Protein AF-K3X5G4-F1 (afdb_monomer_lite)

Structure (mmCIF, N/CA/C/O backbone):
data_AF-K3X5G4-F1
#
_entry.id   AF-K3X5G4-F1
#
loop_
_atom_site.group_PDB
_atom_site.id
_atom_site.type_symbol
_atom_site.label_atom_id
_atom_site.label_alt_id
_atom_site.label_comp_id
_atom_site.label_asym_id
_atom_site.label_entity_id
_atom_site.label_seq_id
_atom_site.pdbx_PDB_ins_code
_atom_site.Cartn_x
_atom_site.Cartn_y
_atom_site.Cartn_z
_atom_site.occupancy
_atom_site.B_iso_or_equiv
_atom_site.auth_seq_id
_atom_site.auth_comp_id
_atom_site.auth_asym_id
_atom_site.auth_atom_id
_atom_site.pdbx_PDB_model_num
ATOM 1 N N . MET A 1 1 ? 22.901 -28.100 -30.103 1.00 45.09 1 MET A N 1
ATOM 2 C CA . MET A 1 1 ? 21.798 -27.613 -29.244 1.00 45.09 1 MET A CA 1
ATOM 3 C C . MET A 1 1 ? 22.135 -26.208 -28.765 1.00 45.09 1 MET A C 1
ATOM 5 O O . MET A 1 1 ? 23.152 -26.074 -28.092 1.00 45.09 1 MET A O 1
ATOM 9 N N . PRO A 1 2 ? 21.379 -25.157 -29.122 1.00 45.56 2 PRO A N 1
ATOM 10 C CA . PRO A 1 2 ? 21.635 -23.831 -28.578 1.00 45.56 2 PRO A CA 1
ATOM 11 C C . PRO A 1 2 ? 21.098 -23.754 -27.142 1.00 45.56 2 PRO A C 1
ATOM 13 O O . PRO A 1 2 ? 19.952 -24.109 -26.872 1.00 45.56 2 PRO A O 1
ATOM 16 N N . LYS A 1 3 ? 21.948 -23.316 -26.208 1.00 45.56 3 LYS A N 1
ATOM 17 C CA . LYS A 1 3 ? 21.551 -23.016 -24.829 1.00 45.56 3 LYS A CA 1
ATOM 18 C C . LYS A 1 3 ? 20.648 -21.781 -24.854 1.00 45.56 3 LYS A C 1
ATOM 20 O O . LYS A 1 3 ? 21.090 -20.716 -25.275 1.00 45.56 3 LYS A O 1
ATOM 25 N N . MET A 1 4 ? 19.403 -21.915 -24.394 1.00 44.81 4 MET A N 1
ATOM 26 C CA . MET A 1 4 ? 18.549 -20.767 -24.085 1.00 44.81 4 MET A CA 1
ATOM 27 C C . MET A 1 4 ? 19.205 -19.970 -22.955 1.00 44.81 4 MET A C 1
ATOM 29 O O . MET A 1 4 ? 19.142 -20.354 -21.787 1.00 44.81 4 MET A O 1
ATOM 33 N N . VAL A 1 5 ? 19.855 -18.865 -23.308 1.00 45.22 5 VAL A N 1
ATOM 34 C CA . VAL A 1 5 ? 20.259 -17.843 -22.345 1.00 45.22 5 VAL A CA 1
ATOM 35 C C . VAL A 1 5 ? 18.968 -17.217 -21.830 1.00 45.22 5 VAL A C 1
ATOM 37 O O . VAL A 1 5 ? 18.312 -16.463 -22.546 1.00 45.22 5 VAL A O 1
ATOM 40 N N . LYS A 1 6 ? 18.566 -17.547 -20.598 1.00 47.22 6 LYS A N 1
ATOM 41 C CA . LYS A 1 6 ? 17.593 -16.720 -19.881 1.00 47.22 6 LYS A CA 1
ATOM 42 C C . LYS A 1 6 ? 18.247 -15.351 -19.738 1.00 47.22 6 LYS A C 1
ATOM 44 O O . LYS A 1 6 ? 19.216 -15.218 -18.997 1.00 47.22 6 LYS A O 1
ATOM 49 N N . GLN A 1 7 ? 17.775 -14.364 -20.495 1.00 41.88 7 GLN A N 1
ATOM 50 C CA . GLN A 1 7 ? 18.144 -12.974 -20.267 1.00 41.88 7 GLN A CA 1
ATOM 51 C C . GLN A 1 7 ? 17.692 -12.618 -18.852 1.00 41.88 7 GLN A C 1
ATOM 53 O O . GLN A 1 7 ? 16.510 -12.378 -18.604 1.00 41.88 7 GLN A O 1
ATOM 58 N N . THR A 1 8 ? 18.628 -12.637 -17.906 1.00 45.78 8 THR A N 1
ATOM 59 C CA . THR A 1 8 ? 18.421 -12.091 -16.569 1.00 45.78 8 THR A CA 1
ATOM 60 C C . THR A 1 8 ? 18.321 -10.583 -16.739 1.00 45.78 8 THR A C 1
ATOM 62 O O . THR A 1 8 ? 19.318 -9.866 -16.719 1.00 45.78 8 THR A O 1
ATOM 65 N N . THR A 1 9 ? 17.113 -10.111 -17.029 1.00 53.91 9 THR A N 1
ATOM 66 C CA . THR A 1 9 ? 16.825 -8.682 -17.104 1.00 53.91 9 THR A CA 1
ATOM 67 C C . THR A 1 9 ? 17.042 -8.150 -15.698 1.00 53.91 9 THR A C 1
ATOM 69 O O . THR A 1 9 ? 16.368 -8.595 -14.772 1.00 53.91 9 THR A O 1
ATOM 72 N N . ALA A 1 10 ? 18.033 -7.281 -15.511 1.00 55.78 10 ALA A N 1
ATOM 73 C CA . ALA A 1 10 ? 18.273 -6.673 -14.213 1.00 55.78 10 ALA A CA 1
ATOM 74 C C . ALA A 1 10 ? 16.980 -5.972 -13.762 1.00 55.78 10 ALA A C 1
ATOM 76 O O . ALA A 1 10 ? 16.398 -5.197 -14.523 1.00 55.78 10 ALA A O 1
ATOM 77 N N . THR A 1 11 ? 16.515 -6.292 -12.557 1.00 59.38 11 THR A N 1
ATOM 78 C CA . THR A 1 11 ? 15.337 -5.708 -11.908 1.00 59.38 11 THR A CA 1
ATOM 79 C C . THR A 1 11 ? 15.798 -4.730 -10.834 1.00 59.38 11 THR A C 1
ATOM 81 O O . THR A 1 11 ? 16.865 -4.900 -10.238 1.00 59.38 11 THR A O 1
ATOM 84 N N . ARG A 1 12 ? 15.042 -3.651 -10.606 1.00 67.75 12 ARG A N 1
ATOM 85 C CA . ARG A 1 12 ? 15.394 -2.662 -9.577 1.00 67.75 12 ARG A CA 1
ATOM 86 C C . ARG A 1 12 ? 14.620 -2.991 -8.313 1.00 67.75 12 ARG A C 1
ATOM 88 O O . ARG A 1 12 ? 13.396 -2.979 -8.347 1.00 67.75 12 ARG A O 1
ATOM 95 N N . SER A 1 13 ? 15.325 -3.257 -7.215 1.00 80.69 13 SER A N 1
ATOM 96 C CA . SER A 1 13 ? 14.670 -3.395 -5.912 1.00 80.69 13 SER A CA 1
ATOM 97 C C . SER A 1 13 ? 13.967 -2.087 -5.535 1.00 80.69 13 SER A C 1
ATOM 99 O O . SER A 1 13 ? 14.531 -0.999 -5.720 1.00 80.69 13 SER A O 1
ATOM 101 N N . LEU A 1 14 ? 12.762 -2.193 -4.965 1.00 84.50 14 LEU A N 1
ATOM 102 C CA . LEU A 1 14 ? 12.046 -1.044 -4.404 1.00 84.50 14 LEU A CA 1
ATOM 103 C C . LEU A 1 14 ? 12.663 -0.515 -3.099 1.00 84.50 14 LEU A C 1
ATOM 105 O O . LEU A 1 14 ? 12.247 0.535 -2.614 1.00 84.50 14 LEU A O 1
ATOM 109 N N . ASP A 1 15 ? 13.672 -1.195 -2.546 1.00 85.88 15 ASP A N 1
ATOM 110 C CA . ASP A 1 15 ? 14.301 -0.826 -1.271 1.00 85.88 15 ASP A CA 1
ATOM 111 C C . ASP A 1 15 ? 15.024 0.530 -1.311 1.00 85.88 15 ASP A C 1
ATOM 113 O O . ASP A 1 15 ? 15.266 1.114 -0.266 1.00 85.88 15 ASP A O 1
ATOM 117 N N . ASN A 1 16 ? 15.331 1.066 -2.496 1.00 85.62 16 ASN A N 1
ATOM 118 C CA . ASN A 1 16 ? 16.017 2.358 -2.643 1.00 85.62 16 ASN A CA 1
ATOM 119 C C . ASN A 1 16 ? 15.078 3.522 -2.994 1.00 85.62 16 ASN A C 1
ATOM 121 O O . ASN A 1 16 ? 15.540 4.641 -3.217 1.00 85.62 16 ASN A O 1
ATOM 125 N N . PHE A 1 17 ? 13.774 3.270 -3.111 1.00 89.06 17 PHE A N 1
ATOM 126 C CA . PHE A 1 17 ? 12.815 4.280 -3.550 1.00 89.06 17 PHE A CA 1
ATOM 127 C C . PHE A 1 17 ? 12.036 4.829 -2.372 1.00 89.06 17 PHE A C 1
ATOM 129 O O . PHE A 1 17 ? 11.431 4.070 -1.618 1.00 89.06 17 PHE A O 1
ATOM 136 N N . LEU A 1 18 ? 12.041 6.152 -2.237 1.00 92.06 18 LEU A N 1
ATOM 137 C CA . LEU A 1 18 ? 11.314 6.849 -1.186 1.00 92.06 18 LEU A CA 1
ATOM 138 C C . LEU A 1 18 ? 9.818 6.896 -1.483 1.00 92.06 18 LEU A C 1
ATOM 140 O O . LEU A 1 18 ? 9.393 7.007 -2.637 1.00 92.06 18 LEU A O 1
ATOM 144 N N . VAL A 1 19 ? 9.025 6.846 -0.419 1.00 90.75 19 VAL A N 1
ATOM 145 C CA . VAL A 1 19 ? 7.575 6.997 -0.494 1.00 90.75 19 VAL A CA 1
ATOM 146 C C . VAL A 1 19 ? 7.198 8.472 -0.365 1.00 90.75 19 VAL A C 1
ATOM 148 O O . VAL A 1 19 ? 7.538 9.104 0.639 1.00 90.75 19 VAL A O 1
ATOM 151 N N . PRO A 1 20 ? 6.457 9.037 -1.336 1.00 85.00 20 PRO A N 1
ATOM 152 C CA . PRO A 1 20 ? 5.932 10.388 -1.214 1.00 85.00 20 PRO A CA 1
ATOM 153 C C . PRO A 1 20 ? 5.118 10.562 0.074 1.00 85.00 20 PRO A C 1
ATOM 155 O O . PRO A 1 20 ? 4.236 9.765 0.385 1.00 85.00 20 PRO A O 1
ATOM 158 N N . GLY A 1 21 ? 5.406 11.621 0.831 1.00 82.38 21 GLY A N 1
ATOM 159 C CA . GLY A 1 21 ? 4.678 11.935 2.063 1.00 82.38 21 GLY A CA 1
ATOM 160 C C . GLY A 1 21 ? 5.089 11.128 3.301 1.00 82.38 21 GLY A C 1
ATOM 161 O O . GLY A 1 21 ? 4.463 11.305 4.347 1.00 82.38 21 GLY A O 1
ATOM 162 N N . MET A 1 22 ? 6.136 10.298 3.219 1.00 87.44 22 MET A N 1
ATOM 163 C CA . MET A 1 22 ? 6.773 9.653 4.373 1.00 87.44 22 MET A CA 1
ATOM 164 C C . MET A 1 22 ? 8.232 10.119 4.494 1.00 87.44 22 MET A C 1
ATOM 166 O O . MET A 1 22 ? 8.977 10.074 3.520 1.00 87.44 22 MET A O 1
ATOM 170 N N . LEU A 1 23 ? 8.640 10.586 5.680 1.00 85.56 23 LEU A N 1
ATOM 171 C CA . LEU A 1 23 ? 9.992 11.110 5.915 1.00 85.56 23 LEU A CA 1
ATOM 172 C C . LEU A 1 23 ? 11.023 9.975 5.821 1.00 85.56 23 LEU A C 1
ATOM 174 O O . LEU A 1 23 ? 10.904 8.994 6.558 1.00 85.56 23 LEU A O 1
ATOM 178 N N . ASP A 1 24 ? 11.980 10.105 4.897 1.00 84.31 24 ASP A N 1
ATOM 179 C CA . ASP A 1 24 ? 13.125 9.202 4.675 1.00 84.31 24 ASP A CA 1
ATOM 180 C C . ASP A 1 24 ? 12.784 7.702 4.659 1.00 84.31 24 ASP A C 1
ATOM 182 O O . ASP A 1 24 ? 13.613 6.846 4.955 1.00 84.31 24 ASP A O 1
ATOM 186 N N . SER A 1 25 ? 11.538 7.370 4.315 1.00 91.88 25 SER A N 1
ATOM 187 C CA . SER A 1 25 ? 11.034 6.003 4.352 1.00 91.88 25 SER A CA 1
ATOM 188 C C . SER A 1 25 ? 11.004 5.426 2.951 1.00 91.88 25 SER A C 1
ATOM 190 O O . SER A 1 25 ? 10.416 6.005 2.031 1.00 91.88 25 SER A O 1
ATOM 192 N N . THR A 1 26 ? 11.603 4.252 2.799 1.00 94.12 26 THR A N 1
ATOM 193 C CA . THR A 1 26 ? 11.579 3.524 1.533 1.00 94.12 26 THR A CA 1
ATOM 194 C C . THR A 1 26 ? 10.218 2.859 1.317 1.00 94.12 26 THR A C 1
ATOM 196 O O . THR A 1 26 ? 9.436 2.673 2.256 1.00 94.12 26 THR A O 1
ATOM 199 N N . ILE A 1 27 ? 9.933 2.427 0.087 1.00 94.31 27 ILE A N 1
ATOM 200 C CA . ILE A 1 27 ? 8.754 1.603 -0.217 1.00 94.31 27 ILE A CA 1
ATOM 201 C C . ILE A 1 27 ? 8.760 0.328 0.638 1.00 94.31 27 ILE A C 1
ATOM 203 O O . ILE A 1 27 ? 7.719 -0.087 1.147 1.00 94.31 27 ILE A O 1
ATOM 207 N N . SER A 1 28 ? 9.931 -0.272 0.855 1.00 93.19 28 SER A N 1
ATOM 208 C CA . SER A 1 28 ? 10.086 -1.449 1.715 1.00 93.19 28 SER A CA 1
ATOM 209 C C . SER A 1 28 ? 9.681 -1.158 3.162 1.00 93.19 28 SER A C 1
ATOM 211 O O . SER A 1 28 ? 8.956 -1.942 3.781 1.00 93.19 28 SER A O 1
ATOM 213 N N . ASP A 1 29 ? 10.087 -0.005 3.693 1.00 94.62 29 ASP A N 1
ATOM 214 C CA . ASP A 1 29 ? 9.741 0.407 5.055 1.00 94.62 29 ASP A CA 1
ATOM 215 C C . ASP A 1 29 ? 8.256 0.727 5.188 1.00 94.62 29 ASP A C 1
ATOM 217 O O . ASP A 1 29 ? 7.616 0.286 6.147 1.00 94.62 29 ASP A O 1
ATOM 221 N N . ALA A 1 30 ? 7.672 1.393 4.191 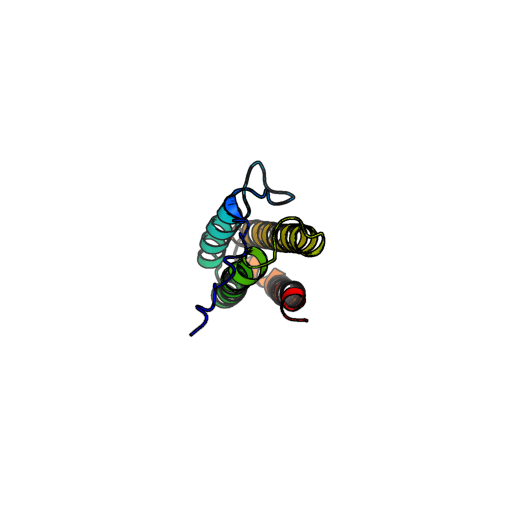1.00 95.81 30 ALA A N 1
ATOM 222 C CA . ALA A 1 30 ? 6.239 1.645 4.147 1.00 95.81 30 ALA A CA 1
ATOM 223 C C . ALA A 1 30 ? 5.428 0.343 4.163 1.00 95.81 30 ALA A C 1
ATOM 225 O O . ALA A 1 30 ? 4.463 0.247 4.917 1.00 95.81 30 ALA A O 1
ATOM 226 N N . LEU A 1 31 ? 5.841 -0.693 3.425 1.00 96.75 31 LEU A N 1
ATOM 227 C CA . LEU A 1 31 ? 5.170 -2.000 3.449 1.00 96.75 31 LEU A CA 1
ATOM 228 C C . LEU A 1 31 ? 5.290 -2.699 4.812 1.00 96.75 31 LEU A C 1
ATOM 230 O O . LEU A 1 31 ? 4.322 -3.308 5.275 1.00 96.75 31 LEU A O 1
ATOM 234 N N . LYS A 1 32 ? 6.439 -2.596 5.492 1.00 96.31 32 LYS A N 1
ATOM 235 C CA . LYS A 1 32 ? 6.595 -3.125 6.861 1.00 96.31 32 LYS A CA 1
ATOM 236 C C . LYS A 1 32 ? 5.669 -2.403 7.842 1.00 96.31 32 LYS A C 1
ATOM 238 O O . LYS A 1 32 ? 5.019 -3.045 8.669 1.00 96.31 32 LYS A O 1
ATOM 243 N N . VAL A 1 33 ? 5.604 -1.074 7.758 1.00 96.38 33 VAL A N 1
ATOM 244 C CA . VAL A 1 33 ? 4.718 -0.245 8.589 1.00 96.38 33 VAL A CA 1
ATOM 245 C C . VAL A 1 33 ? 3.251 -0.556 8.291 1.00 96.38 33 VAL A C 1
ATOM 247 O O . VAL A 1 33 ? 2.473 -0.757 9.223 1.00 96.38 33 VAL A O 1
ATOM 250 N N . MET A 1 34 ? 2.887 -0.674 7.013 1.00 97.56 34 MET A N 1
ATOM 251 C CA . MET A 1 34 ? 1.545 -1.035 6.557 1.00 97.56 34 MET A CA 1
ATOM 252 C C . MET A 1 34 ? 1.082 -2.350 7.184 1.00 97.56 34 MET A C 1
ATOM 254 O O . MET A 1 34 ? 0.012 -2.378 7.783 1.00 97.56 34 MET A O 1
ATOM 258 N N . GLY A 1 35 ? 1.904 -3.405 7.129 1.00 97.50 35 GLY A N 1
ATOM 259 C CA . GLY A 1 35 ? 1.573 -4.698 7.735 1.00 97.50 35 GLY A CA 1
ATOM 260 C C . GLY A 1 35 ? 1.267 -4.583 9.232 1.00 97.50 35 GLY A C 1
ATOM 261 O O . GLY A 1 35 ? 0.215 -5.033 9.687 1.00 97.50 35 GLY A O 1
ATOM 262 N N . LYS A 1 36 ? 2.128 -3.890 9.992 1.00 97.44 36 LYS A N 1
ATOM 263 C CA . LYS A 1 36 ? 1.924 -3.658 11.438 1.00 97.44 36 LYS A CA 1
ATOM 264 C C . LYS A 1 36 ? 0.635 -2.887 11.733 1.00 97.44 36 LYS A C 1
ATOM 266 O O . LYS A 1 36 ? -0.075 -3.196 12.692 1.00 97.44 36 LYS A O 1
ATOM 271 N N . LEU A 1 37 ? 0.329 -1.875 10.925 1.00 96.44 37 LEU A N 1
ATOM 272 C CA . LEU A 1 37 ? -0.880 -1.076 11.098 1.00 96.44 37 LEU A CA 1
ATOM 273 C C . LEU A 1 37 ? -2.140 -1.865 10.729 1.00 96.44 37 LEU A C 1
ATOM 275 O O . LEU A 1 37 ? -3.116 -1.801 11.472 1.00 96.44 37 LEU A O 1
ATOM 279 N N . CYS A 1 38 ? -2.114 -2.646 9.644 1.00 96.94 38 CYS A N 1
ATOM 280 C CA . CYS A 1 38 ? -3.210 -3.539 9.263 1.00 96.94 38 CYS A CA 1
ATOM 281 C C . CYS A 1 38 ? -3.545 -4.521 10.390 1.00 96.94 38 CYS A C 1
ATOM 283 O O . CYS A 1 38 ? -4.718 -4.690 10.714 1.00 96.94 38 CYS A O 1
ATOM 285 N N . GLU A 1 39 ? -2.527 -5.110 11.021 1.00 95.69 39 GLU A N 1
ATOM 286 C CA . GLU A 1 39 ? -2.683 -5.996 12.182 1.00 95.69 39 GLU A CA 1
ATOM 287 C C . GLU A 1 39 ? -3.313 -5.297 13.394 1.00 95.69 39 GLU A C 1
ATOM 289 O O . GLU A 1 39 ? -4.071 -5.899 14.152 1.00 95.69 39 GLU A O 1
ATOM 294 N N . SER A 1 40 ? -3.037 -4.003 13.552 1.00 94.19 40 SER A N 1
ATOM 295 C CA . SER A 1 40 ? -3.528 -3.192 14.669 1.00 94.19 40 SER A CA 1
ATOM 296 C C . SER A 1 40 ? -4.960 -2.680 14.471 1.00 94.19 40 SER A C 1
ATOM 298 O O . SER A 1 40 ? -5.576 -2.187 15.423 1.00 94.19 40 SER A O 1
ATOM 300 N N . MET A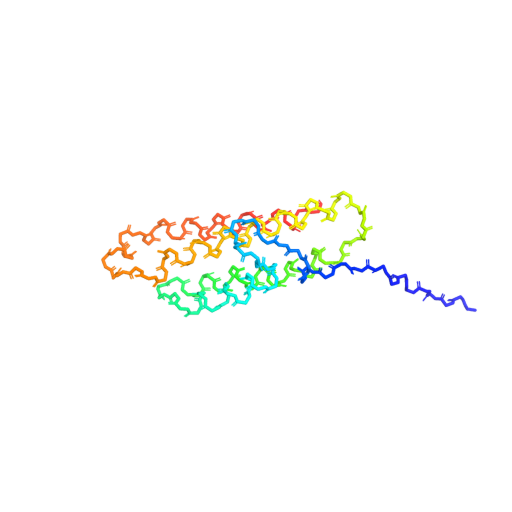 1 41 ? -5.505 -2.786 13.253 1.00 90.25 41 MET A N 1
ATOM 301 C CA . MET A 1 41 ? -6.893 -2.428 12.963 1.00 90.25 41 MET A CA 1
ATOM 302 C C . MET A 1 41 ? -7.854 -3.318 13.753 1.00 90.25 41 MET A C 1
ATOM 304 O O . MET A 1 41 ? -7.569 -4.473 14.054 1.00 90.25 41 MET A O 1
ATOM 308 N N . LYS A 1 42 ? -9.024 -2.773 14.089 1.00 87.00 42 LYS A N 1
ATOM 309 C CA . LYS A 1 42 ? -10.027 -3.484 14.885 1.00 87.00 42 LYS A CA 1
ATOM 310 C C . LYS A 1 42 ? -11.087 -4.126 13.991 1.00 87.00 42 LYS A C 1
ATOM 312 O O . LYS A 1 42 ? -10.966 -5.300 13.666 1.00 87.00 42 LYS A O 1
ATOM 317 N N . GLU A 1 43 ? -12.081 -3.371 13.532 1.00 85.06 43 GLU A N 1
ATOM 318 C CA . GLU A 1 43 ? -13.184 -3.907 12.718 1.00 85.06 43 GLU A CA 1
ATOM 319 C C . GLU A 1 43 ? -12.742 -4.320 11.311 1.00 85.06 43 GLU A C 1
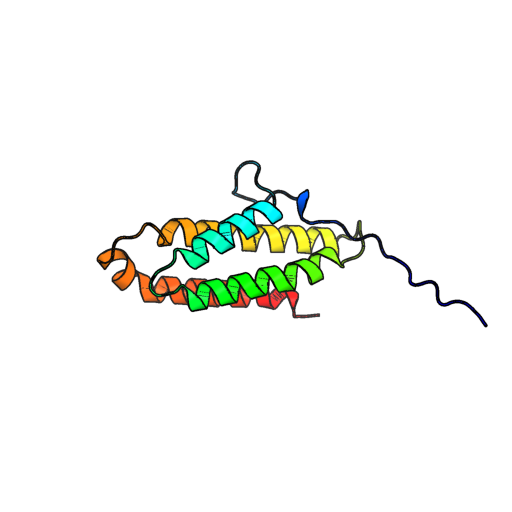ATOM 321 O O . GLU A 1 43 ? -13.233 -5.298 10.758 1.00 85.06 43 GLU A O 1
ATOM 326 N N . SER A 1 44 ? -11.803 -3.581 10.721 1.00 89.19 44 SER A N 1
ATOM 327 C CA . SER A 1 44 ? -11.446 -3.731 9.304 1.00 89.19 44 SER A CA 1
ATOM 328 C C . SER A 1 44 ? -10.158 -4.527 9.077 1.00 89.19 44 SER A C 1
ATOM 330 O O . SER A 1 44 ? -9.661 -4.547 7.953 1.00 89.19 44 SER A O 1
ATOM 332 N N . ARG A 1 45 ? -9.609 -5.193 10.109 1.00 94.19 45 ARG A N 1
ATO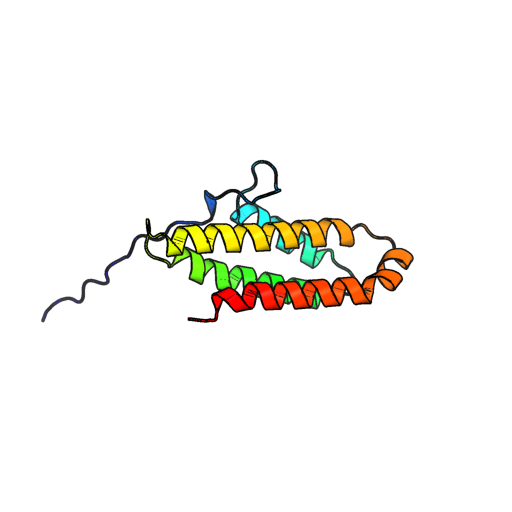M 333 C CA . ARG A 1 45 ? -8.310 -5.898 10.044 1.00 94.19 45 ARG A CA 1
ATOM 334 C C . ARG A 1 45 ? -8.200 -6.821 8.837 1.00 94.19 45 ARG A C 1
ATOM 336 O O . ARG A 1 45 ? -7.263 -6.701 8.057 1.00 94.19 45 ARG A O 1
ATOM 343 N N . VAL A 1 46 ? -9.169 -7.719 8.662 1.00 95.75 46 VAL A N 1
ATOM 344 C CA . VAL A 1 46 ? -9.148 -8.713 7.574 1.00 95.75 46 VAL A CA 1
ATOM 345 C C . VAL A 1 46 ? -9.145 -8.039 6.201 1.00 95.75 46 VAL A C 1
ATOM 347 O O . VAL A 1 46 ? -8.416 -8.464 5.310 1.00 95.75 46 VAL A O 1
ATOM 350 N N . LEU A 1 47 ? -9.921 -6.968 6.032 1.00 95.50 47 LEU A N 1
ATOM 351 C CA . LEU A 1 47 ? -9.991 -6.231 4.771 1.00 95.50 47 LEU A CA 1
ATOM 352 C C . LEU A 1 47 ? -8.683 -5.477 4.493 1.00 95.50 47 LEU A C 1
ATOM 354 O O . LEU A 1 47 ? -8.143 -5.576 3.394 1.00 95.50 47 LEU A O 1
ATOM 358 N N . CYS A 1 48 ? -8.111 -4.813 5.500 1.00 96.75 48 CYS A N 1
ATOM 359 C CA . CYS A 1 48 ? -6.814 -4.148 5.370 1.00 96.75 48 CYS A CA 1
ATOM 360 C C . CYS A 1 48 ? -5.680 -5.142 5.065 1.00 96.75 48 CYS A C 1
ATOM 362 O O . CYS A 1 48 ? -4.812 -4.855 4.242 1.00 96.75 48 CYS A O 1
ATOM 364 N N . LEU A 1 49 ? -5.700 -6.335 5.669 1.00 97.88 49 LEU A N 1
ATOM 365 C CA . LEU A 1 49 ? -4.732 -7.393 5.367 1.00 97.88 49 LEU A CA 1
ATOM 366 C C . LEU A 1 49 ? -4.865 -7.918 3.932 1.00 97.88 49 LEU A C 1
ATOM 368 O O . LEU A 1 49 ? -3.853 -8.237 3.312 1.00 97.88 49 LEU A O 1
ATOM 372 N N . ARG A 1 50 ? -6.077 -7.956 3.362 1.00 97.75 50 ARG A N 1
ATOM 373 C CA . ARG A 1 50 ? -6.264 -8.293 1.939 1.00 97.75 50 ARG A CA 1
ATOM 374 C C . ARG A 1 50 ? -5.648 -7.240 1.021 1.00 97.75 50 ARG A C 1
ATOM 376 O O . ARG A 1 50 ? -4.980 -7.607 0.057 1.00 97.75 50 ARG A O 1
ATOM 383 N N . VAL A 1 51 ? -5.826 -5.951 1.320 1.00 97.62 51 VAL A N 1
ATOM 384 C CA . VAL A 1 51 ? -5.142 -4.865 0.592 1.00 97.62 51 VAL A CA 1
ATOM 385 C C . VAL A 1 51 ? -3.625 -5.028 0.696 1.00 97.62 51 VAL A C 1
ATOM 387 O O . VAL A 1 51 ? -2.935 -5.008 -0.320 1.00 97.62 51 VAL A O 1
ATOM 390 N N . TYR A 1 52 ? -3.107 -5.266 1.903 1.00 98.12 52 TYR A N 1
ATOM 391 C CA . TYR A 1 52 ? -1.677 -5.478 2.127 1.00 98.12 52 TYR A CA 1
ATOM 392 C C . TYR A 1 52 ? -1.123 -6.667 1.328 1.00 98.12 52 TYR A C 1
ATOM 394 O O . TYR A 1 52 ? -0.091 -6.539 0.672 1.00 98.12 52 TYR A O 1
ATOM 402 N N . GLY A 1 53 ? -1.838 -7.795 1.297 1.00 97.50 53 GLY A N 1
ATOM 403 C CA . GLY A 1 53 ? -1.463 -8.947 0.474 1.00 97.50 53 GLY A CA 1
ATOM 404 C C . GLY A 1 53 ? -1.367 -8.605 -1.016 1.00 97.50 53 GLY A C 1
ATOM 405 O O . GLY A 1 53 ? -0.445 -9.057 -1.692 1.00 97.50 53 GLY A O 1
ATOM 406 N N . ARG A 1 54 ? -2.260 -7.744 -1.524 1.00 97.31 54 ARG A N 1
ATOM 407 C CA . ARG A 1 54 ? -2.189 -7.258 -2.911 1.00 97.31 54 ARG A CA 1
ATOM 408 C C . ARG A 1 54 ? -0.980 -6.361 -3.157 1.00 97.31 54 ARG A C 1
ATOM 410 O O . ARG A 1 54 ? -0.362 -6.509 -4.204 1.00 97.31 54 ARG A O 1
ATOM 417 N N . PHE A 1 55 ? -0.612 -5.486 -2.219 1.00 97.06 55 PHE A N 1
ATOM 418 C CA . PHE A 1 55 ? 0.644 -4.735 -2.316 1.00 97.06 55 PHE A CA 1
ATOM 419 C C . PHE A 1 55 ? 1.842 -5.690 -2.410 1.00 97.06 55 PHE A C 1
ATOM 421 O O . PHE A 1 55 ? 2.626 -5.593 -3.347 1.00 97.06 55 PHE A O 1
ATOM 428 N N . LEU A 1 56 ? 1.948 -6.671 -1.507 1.00 95.62 56 LEU A N 1
ATOM 429 C CA . LEU A 1 56 ? 3.053 -7.639 -1.531 1.00 95.62 56 LEU A CA 1
ATOM 430 C C . LEU A 1 56 ? 3.133 -8.423 -2.844 1.00 95.62 56 LEU A C 1
ATOM 432 O O . LEU A 1 56 ? 4.225 -8.611 -3.373 1.00 95.62 56 LEU A O 1
ATOM 436 N N . PHE A 1 57 ? 1.989 -8.844 -3.382 1.00 93.56 57 PHE A N 1
ATOM 437 C CA . PHE A 1 57 ? 1.928 -9.493 -4.688 1.00 93.56 57 PHE A CA 1
ATOM 438 C C . PHE A 1 57 ? 2.408 -8.557 -5.810 1.00 93.56 57 PHE A C 1
ATOM 440 O O . PHE A 1 57 ? 3.274 -8.921 -6.603 1.00 93.56 57 PHE A O 1
ATOM 447 N N . LEU A 1 58 ? 1.888 -7.327 -5.849 1.00 93.44 58 LEU A N 1
ATOM 448 C CA . LEU A 1 58 ? 2.206 -6.346 -6.888 1.00 93.44 58 LEU A CA 1
ATOM 449 C C . LEU A 1 58 ? 3.637 -5.814 -6.815 1.00 93.44 58 LEU A C 1
ATOM 451 O O . LEU A 1 58 ? 4.166 -5.386 -7.838 1.00 93.44 58 LEU A O 1
ATOM 455 N N . ARG A 1 59 ? 4.291 -5.870 -5.650 1.00 92.31 59 ARG A N 1
ATOM 456 C CA . ARG A 1 59 ? 5.711 -5.523 -5.518 1.00 92.31 59 ARG A CA 1
ATOM 457 C C . ARG A 1 59 ? 6.555 -6.265 -6.554 1.00 92.31 59 ARG A C 1
ATOM 459 O O . ARG A 1 59 ? 7.337 -5.628 -7.253 1.00 92.31 59 ARG A O 1
ATOM 466 N N . ALA A 1 60 ? 6.350 -7.576 -6.692 1.00 86.31 60 ALA A N 1
ATOM 467 C CA . ALA A 1 60 ? 7.084 -8.383 -7.661 1.00 86.31 60 ALA A CA 1
ATOM 468 C C . ALA A 1 60 ? 6.804 -7.932 -9.105 1.00 86.31 60 ALA A C 1
ATOM 470 O O . ALA A 1 60 ? 7.726 -7.826 -9.909 1.00 86.31 60 ALA A O 1
ATOM 471 N N . GLU A 1 61 ? 5.553 -7.596 -9.429 1.00 85.69 61 GLU A N 1
ATOM 472 C CA . GLU A 1 61 ? 5.168 -7.105 -10.760 1.00 85.69 61 GLU A CA 1
ATOM 473 C C . GLU A 1 61 ? 5.827 -5.767 -11.117 1.00 85.69 61 GLU A C 1
ATOM 475 O O . GLU A 1 61 ? 6.178 -5.541 -12.280 1.00 85.69 61 GLU A O 1
ATOM 480 N N . VAL A 1 62 ? 6.016 -4.886 -10.130 1.00 88.44 62 VAL A N 1
ATOM 481 C CA . VAL A 1 62 ? 6.712 -3.602 -10.305 1.00 88.44 62 VAL A CA 1
ATOM 482 C C . VAL A 1 62 ? 8.226 -3.812 -10.420 1.00 88.44 62 VAL A C 1
ATOM 484 O O . VAL A 1 62 ? 8.851 -3.246 -11.319 1.00 88.44 62 VAL A O 1
ATOM 487 N N . GLU A 1 63 ? 8.818 -4.648 -9.562 1.00 87.56 63 GLU A N 1
ATOM 488 C CA . GLU A 1 63 ? 10.261 -4.940 -9.574 1.00 87.56 63 GLU A CA 1
ATOM 489 C C . GLU A 1 63 ? 10.689 -5.640 -10.872 1.00 87.56 63 GLU A C 1
ATOM 491 O O . GLU A 1 63 ? 11.737 -5.311 -11.428 1.00 87.56 63 GLU A O 1
ATOM 496 N N . ASN A 1 64 ? 9.850 -6.528 -11.416 1.00 85.50 64 ASN A N 1
ATOM 497 C CA . ASN A 1 64 ? 10.129 -7.297 -12.633 1.00 85.50 64 ASN A CA 1
ATOM 498 C C . ASN A 1 64 ? 10.122 -6.475 -13.936 1.00 85.50 64 ASN A C 1
ATOM 500 O O . ASN A 1 64 ? 10.349 -7.031 -15.015 1.00 85.50 64 ASN A O 1
ATOM 504 N N . LYS A 1 65 ? 9.866 -5.161 -13.885 1.00 83.81 65 LYS A N 1
ATOM 505 C CA . LYS A 1 65 ? 9.909 -4.310 -15.083 1.00 83.81 65 LYS A CA 1
ATOM 506 C C . LYS A 1 65 ? 11.353 -3.987 -15.496 1.00 83.81 65 LYS A C 1
ATOM 508 O O . LYS A 1 65 ? 12.181 -3.719 -14.622 1.00 83.81 65 LYS A O 1
ATOM 513 N N . PRO A 1 66 ? 11.658 -3.938 -16.811 1.00 78.62 66 PRO A N 1
ATOM 514 C CA . PRO A 1 66 ? 12.999 -3.621 -17.293 1.00 78.62 66 PRO A CA 1
ATOM 515 C C . PRO A 1 66 ? 13.514 -2.272 -16.776 1.00 78.62 66 PRO A C 1
ATOM 517 O O . PRO A 1 66 ? 12.805 -1.258 -16.835 1.00 78.62 66 PRO A O 1
ATOM 520 N N . ILE A 1 67 ? 14.762 -2.268 -16.297 1.00 79.25 67 ILE A N 1
ATOM 521 C CA . ILE A 1 67 ? 15.423 -1.075 -15.759 1.00 79.25 67 ILE A CA 1
ATOM 522 C C . ILE A 1 67 ? 15.530 0.043 -16.793 1.00 79.25 67 ILE A C 1
ATOM 524 O O . ILE A 1 67 ?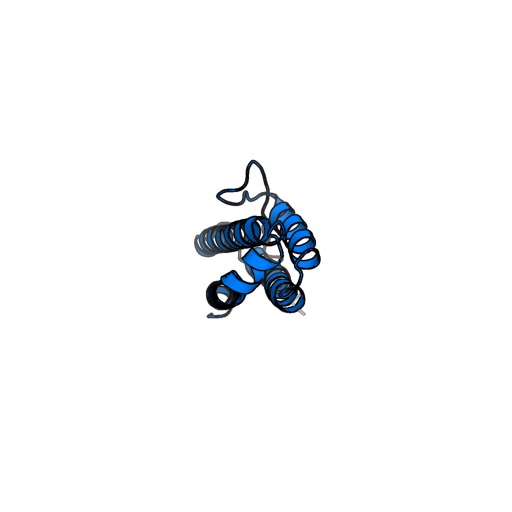 15.800 -0.197 -17.966 1.00 79.25 67 ILE A O 1
ATOM 528 N N . GLY A 1 68 ? 15.357 1.282 -16.325 1.00 75.44 68 GLY A N 1
ATOM 529 C CA . GLY A 1 68 ? 15.629 2.487 -17.116 1.00 75.44 68 GLY A CA 1
ATOM 530 C C . GLY A 1 68 ? 14.526 2.831 -18.114 1.00 75.44 68 GLY A C 1
ATOM 531 O O . GLY A 1 68 ? 14.675 3.760 -18.902 1.00 75.44 68 GLY A O 1
ATOM 532 N N . THR A 1 69 ? 13.407 2.107 -18.074 1.00 82.94 69 THR A N 1
ATOM 533 C CA . THR A 1 69 ? 12.231 2.424 -18.879 1.00 82.94 69 THR A CA 1
ATOM 534 C C . THR A 1 69 ? 11.358 3.455 -18.172 1.00 82.94 69 THR A C 1
ATOM 536 O O . THR A 1 69 ? 11.185 3.417 -16.954 1.00 82.94 69 THR A O 1
ATOM 539 N N . ARG A 1 70 ? 10.732 4.347 -18.950 1.00 84.62 70 ARG A N 1
ATOM 540 C CA . ARG A 1 70 ? 9.717 5.277 -18.431 1.00 84.62 70 ARG A CA 1
ATOM 541 C C . ARG A 1 70 ? 8.581 4.533 -17.719 1.00 84.62 70 ARG A C 1
ATOM 543 O O . ARG A 1 70 ? 8.151 4.947 -16.653 1.00 84.62 70 ARG A O 1
ATOM 550 N N . VAL A 1 71 ? 8.185 3.381 -18.266 1.00 84.81 71 VAL A N 1
ATOM 551 C CA . VAL A 1 71 ? 7.183 2.483 -17.675 1.00 84.81 71 VAL A CA 1
ATOM 552 C C . VAL A 1 71 ? 7.580 2.044 -16.263 1.00 84.81 71 VAL A C 1
ATOM 554 O O . VAL A 1 71 ? 6.744 2.078 -15.364 1.00 84.81 71 VAL A O 1
ATOM 557 N N . GLN A 1 72 ? 8.842 1.662 -16.037 1.00 86.19 72 GLN A N 1
ATOM 558 C CA . GLN A 1 72 ? 9.319 1.302 -14.700 1.00 86.19 72 GLN A CA 1
ATOM 559 C C . GLN A 1 72 ? 9.220 2.492 -13.738 1.00 86.19 72 GLN A C 1
ATOM 561 O O . GLN A 1 72 ? 8.675 2.341 -12.648 1.00 86.19 72 GLN A O 1
ATOM 566 N N . SER A 1 73 ? 9.718 3.668 -14.128 1.00 86.62 73 SER A N 1
ATOM 567 C CA . SER A 1 73 ? 9.667 4.868 -13.282 1.00 86.62 73 SER A CA 1
ATOM 568 C C . SER A 1 73 ? 8.236 5.252 -12.901 1.00 86.62 73 SER A C 1
ATOM 570 O O . SER A 1 73 ? 7.961 5.477 -11.723 1.00 86.62 73 SER A O 1
ATOM 572 N N . ASP A 1 74 ? 7.320 5.260 -13.870 1.00 88.94 74 ASP A N 1
ATOM 573 C CA . ASP A 1 74 ? 5.915 5.616 -13.652 1.00 88.94 74 ASP A CA 1
ATOM 574 C C . ASP A 1 74 ? 5.221 4.612 -12.713 1.00 88.94 74 ASP A C 1
ATOM 576 O O . ASP A 1 74 ? 4.483 5.004 -11.805 1.00 88.94 74 ASP A O 1
ATOM 580 N N . LEU A 1 75 ? 5.499 3.313 -12.876 1.00 90.44 75 LEU A N 1
ATOM 581 C CA . LEU A 1 75 ? 4.953 2.270 -12.005 1.00 90.44 75 LEU A CA 1
ATOM 582 C C . LEU A 1 75 ? 5.500 2.352 -10.580 1.00 90.44 75 LEU A C 1
ATOM 584 O O . LEU A 1 75 ? 4.723 2.213 -9.638 1.00 90.44 75 LEU A O 1
ATOM 588 N N . ILE A 1 76 ? 6.799 2.611 -10.407 1.00 91.44 76 ILE A N 1
ATOM 589 C CA . ILE A 1 76 ? 7.411 2.774 -9.080 1.00 91.44 76 ILE A CA 1
ATOM 590 C C . ILE A 1 76 ? 6.805 3.976 -8.355 1.00 91.44 76 ILE A C 1
ATOM 592 O O . ILE A 1 76 ? 6.420 3.851 -7.192 1.00 91.44 76 ILE A O 1
ATOM 596 N N . LEU A 1 77 ? 6.675 5.119 -9.038 1.00 91.31 77 LEU A N 1
ATOM 597 C CA . LEU A 1 77 ? 6.080 6.325 -8.458 1.00 91.31 77 LEU A CA 1
ATOM 598 C C . LEU A 1 77 ? 4.630 6.087 -8.039 1.00 91.31 77 LEU A C 1
ATOM 600 O O . LEU A 1 77 ? 4.248 6.427 -6.918 1.00 91.31 77 LEU A O 1
ATOM 604 N N . LYS A 1 78 ? 3.830 5.458 -8.906 1.00 93.31 78 LYS A N 1
ATOM 605 C CA . LYS A 1 78 ? 2.429 5.163 -8.599 1.00 93.31 78 LYS A CA 1
ATOM 606 C C . LYS A 1 78 ? 2.288 4.155 -7.463 1.00 93.31 78 LYS A C 1
ATOM 608 O O . LYS A 1 78 ? 1.465 4.351 -6.574 1.00 93.31 78 LYS A O 1
ATOM 613 N N . TYR A 1 79 ? 3.108 3.106 -7.464 1.00 95.00 79 TYR A N 1
ATOM 614 C CA . TYR A 1 79 ? 3.107 2.094 -6.411 1.00 95.00 79 TYR A CA 1
ATOM 615 C C . TYR A 1 79 ? 3.502 2.699 -5.059 1.00 95.00 79 TYR A C 1
ATOM 617 O O . TYR A 1 79 ? 2.809 2.489 -4.062 1.00 95.00 79 TYR A O 1
ATOM 625 N N . GLY A 1 80 ? 4.569 3.505 -5.036 1.00 94.75 80 GLY A N 1
ATOM 626 C CA . GLY A 1 80 ? 5.004 4.236 -3.849 1.00 94.75 80 GLY A CA 1
ATOM 627 C C . GLY A 1 80 ? 3.939 5.205 -3.335 1.00 94.75 80 GLY A C 1
ATOM 628 O O . GLY A 1 80 ? 3.666 5.214 -2.137 1.00 94.75 80 GLY A O 1
ATOM 629 N N . GLY A 1 81 ? 3.286 5.958 -4.226 1.00 95.25 81 GLY A N 1
ATOM 630 C CA . GLY A 1 81 ? 2.181 6.856 -3.876 1.00 95.25 81 GLY A CA 1
ATOM 631 C C . GLY A 1 81 ? 1.012 6.122 -3.216 1.00 95.25 81 GLY A C 1
ATOM 632 O O . GLY A 1 81 ? 0.645 6.450 -2.089 1.00 95.25 81 GLY A O 1
ATOM 633 N N . CYS A 1 82 ? 0.502 5.061 -3.851 1.00 96.19 82 CYS A N 1
ATOM 634 C CA . CYS A 1 82 ? -0.575 4.244 -3.281 1.00 96.19 82 CYS A CA 1
ATOM 635 C C . CYS A 1 82 ? -0.192 3.647 -1.917 1.00 96.19 82 CYS A C 1
ATOM 637 O O . CYS A 1 82 ? -1.018 3.611 -1.001 1.00 96.19 82 CYS A O 1
ATOM 639 N N . ALA A 1 83 ? 1.054 3.186 -1.756 1.00 96.44 83 ALA A N 1
ATOM 640 C CA . ALA A 1 83 ? 1.525 2.648 -0.483 1.00 96.44 83 ALA A CA 1
ATOM 641 C C . ALA A 1 83 ? 1.548 3.723 0.616 1.00 96.44 83 ALA A C 1
ATOM 643 O O . ALA A 1 83 ? 1.071 3.471 1.725 1.00 96.44 83 ALA A O 1
ATOM 644 N N . GLY A 1 84 ? 2.055 4.919 0.305 1.00 96.06 84 GLY A N 1
ATOM 645 C CA . GLY A 1 84 ? 2.089 6.053 1.230 1.00 96.06 84 GLY A CA 1
ATOM 646 C C . GLY A 1 84 ? 0.697 6.506 1.663 1.00 96.06 84 GLY A C 1
ATOM 647 O O . GLY A 1 84 ? 0.436 6.646 2.863 1.00 96.06 84 GLY A O 1
ATOM 648 N N . ASP A 1 85 ? -0.222 6.654 0.709 1.00 96.00 85 ASP A N 1
ATOM 649 C CA . ASP A 1 85 ? -1.606 7.051 0.982 1.00 96.00 85 ASP A CA 1
ATOM 650 C C . ASP A 1 85 ? -2.311 6.045 1.896 1.00 96.00 85 ASP A C 1
ATOM 652 O O . ASP A 1 85 ? -2.954 6.430 2.882 1.00 96.00 85 ASP A O 1
ATOM 656 N N . PHE A 1 86 ? -2.132 4.747 1.635 1.00 96.69 86 PHE A N 1
ATOM 657 C CA . PHE A 1 86 ? -2.749 3.712 2.456 1.00 96.69 86 PHE A CA 1
ATOM 658 C C . PHE A 1 86 ? -2.127 3.625 3.857 1.00 96.69 86 PHE A C 1
ATOM 660 O O . PHE A 1 86 ? -2.858 3.500 4.841 1.00 96.69 86 PHE A O 1
ATOM 667 N N . VAL A 1 87 ? -0.803 3.775 3.997 1.00 96.12 87 VAL A N 1
ATOM 668 C CA . VAL A 1 87 ? -0.154 3.873 5.321 1.00 96.12 87 VAL A CA 1
ATOM 669 C C . VAL A 1 87 ? -0.720 5.049 6.116 1.00 96.12 87 VAL A C 1
ATOM 671 O O . VAL A 1 87 ? -1.089 4.882 7.282 1.00 96.12 87 VAL A O 1
ATOM 674 N N . ARG A 1 88 ? -0.850 6.223 5.493 1.00 94.19 88 ARG A N 1
ATOM 675 C CA . ARG A 1 88 ? -1.386 7.427 6.142 1.00 94.19 88 ARG A CA 1
ATOM 676 C C . ARG A 1 88 ? -2.839 7.244 6.576 1.00 94.19 88 ARG A C 1
ATOM 678 O O . ARG A 1 88 ? -3.222 7.658 7.674 1.00 94.19 88 ARG A O 1
ATOM 685 N N . PHE A 1 89 ? -3.642 6.595 5.735 1.00 93.88 89 PHE A N 1
ATOM 686 C CA . PHE A 1 89 ? -4.995 6.178 6.085 1.00 93.88 89 PHE A CA 1
ATOM 687 C C . PHE A 1 89 ? -4.991 5.270 7.321 1.00 93.88 89 PHE A C 1
ATOM 689 O O . PHE A 1 89 ? -5.670 5.573 8.304 1.00 93.88 89 PHE A O 1
ATOM 696 N N . LEU A 1 90 ? -4.187 4.207 7.329 1.00 94.44 90 LEU A N 1
ATOM 697 C CA . LEU A 1 90 ? -4.137 3.283 8.459 1.00 94.44 90 LEU A CA 1
ATOM 698 C C . LEU A 1 90 ? -3.710 3.990 9.756 1.00 94.44 90 LEU A C 1
ATOM 700 O O . LEU A 1 90 ? -4.384 3.846 10.776 1.00 94.44 90 LEU A O 1
ATOM 704 N N . GLN A 1 91 ? -2.666 4.826 9.720 1.00 92.88 91 GLN A N 1
ATOM 705 C CA . GLN A 1 91 ? -2.210 5.605 10.884 1.00 92.88 91 GLN A CA 1
ATOM 706 C C . GLN A 1 91 ? -3.337 6.453 11.490 1.00 92.88 91 GLN A C 1
ATOM 708 O O . GLN A 1 91 ? -3.532 6.462 12.707 1.00 92.88 91 GLN A O 1
ATOM 713 N N . LYS A 1 92 ? -4.131 7.114 10.639 1.00 90.38 92 LYS A N 1
ATOM 714 C CA . LYS A 1 92 ? -5.269 7.948 11.054 1.00 90.38 92 LYS A CA 1
ATOM 715 C C . LYS A 1 92 ? -6.405 7.158 11.713 1.00 90.38 92 LYS A C 1
ATOM 717 O O . LYS A 1 92 ? -7.202 7.742 12.454 1.00 90.38 92 LYS A O 1
ATOM 722 N N . HIS A 1 93 ? -6.532 5.867 11.414 1.00 88.06 93 HIS A N 1
ATOM 723 C CA . HIS A 1 93 ? -7.680 5.058 11.826 1.00 88.06 93 HIS A CA 1
ATOM 724 C C . HIS A 1 93 ? -7.364 4.034 12.924 1.00 88.06 93 HIS A C 1
ATOM 726 O O . HIS A 1 93 ? -8.256 3.745 13.722 1.00 88.06 93 HIS A O 1
ATOM 732 N N . VAL A 1 94 ? -6.113 3.579 13.059 1.00 87.69 94 VAL A N 1
ATOM 733 C CA . VAL A 1 94 ? -5.685 2.673 14.144 1.00 87.69 94 VAL A CA 1
ATOM 734 C C . VAL A 1 94 ? -5.853 3.313 15.530 1.00 87.69 94 VAL A C 1
ATOM 736 O O . VAL A 1 94 ? -6.250 2.636 16.474 1.00 87.69 94 VAL A O 1
ATOM 739 N N . GLN A 1 95 ? -5.608 4.621 15.662 1.00 81.75 95 GLN A N 1
ATOM 740 C CA . GLN A 1 95 ? -5.654 5.326 16.954 1.00 81.75 95 GLN A CA 1
ATOM 741 C C . GLN A 1 95 ? -7.059 5.800 17.372 1.00 81.75 95 GLN A C 1
ATOM 743 O O . GLN A 1 95 ? -7.218 6.425 18.421 1.00 81.75 95 GLN A O 1
ATOM 748 N N . ARG A 1 96 ? -8.100 5.549 16.569 1.00 82.56 96 ARG A N 1
ATOM 749 C CA . ARG A 1 96 ? -9.442 6.075 16.860 1.00 82.56 96 ARG A CA 1
ATOM 750 C C . ARG A 1 96 ? -10.115 5.337 18.015 1.00 82.56 96 ARG A C 1
ATOM 752 O O . ARG A 1 96 ? -10.116 4.107 18.082 1.00 82.56 96 ARG A O 1
ATOM 759 N N . ASN A 1 97 ? -10.787 6.104 18.874 1.00 79.38 97 ASN A N 1
ATOM 760 C CA . ASN A 1 97 ? -11.692 5.559 19.883 1.00 79.38 97 ASN A CA 1
ATOM 761 C C . ASN A 1 97 ? -12.939 4.916 19.239 1.00 79.38 97 ASN A C 1
ATOM 763 O O . ASN A 1 97 ? -13.236 5.126 18.060 1.00 79.38 97 ASN A O 1
ATOM 767 N N . ILE A 1 98 ? -13.662 4.107 20.017 1.00 73.62 98 ILE A N 1
ATOM 768 C CA . ILE A 1 98 ? -14.749 3.253 19.514 1.00 73.62 98 ILE A CA 1
ATOM 769 C C . ILE A 1 98 ? -15.894 4.041 18.856 1.00 73.62 98 ILE A C 1
ATOM 771 O O . ILE A 1 98 ? -16.338 3.676 17.771 1.00 73.62 98 ILE A O 1
ATOM 775 N N . LEU A 1 99 ? -16.310 5.173 19.436 1.00 71.94 99 LEU A N 1
ATOM 776 C CA . LEU A 1 99 ? -17.383 6.012 18.884 1.00 71.94 99 LEU A CA 1
ATOM 777 C C . LEU A 1 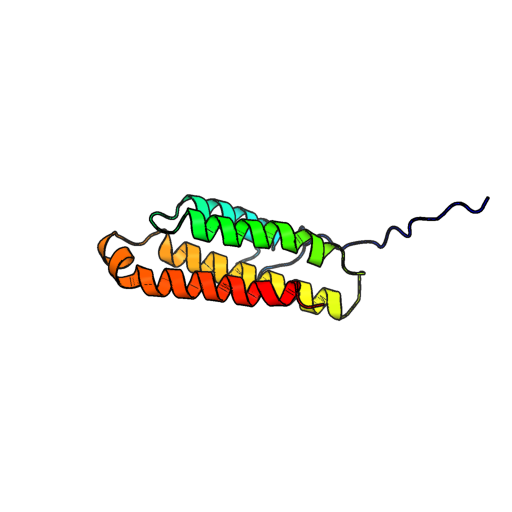99 ? -16.978 6.626 17.535 1.00 71.94 99 LEU A C 1
ATOM 779 O O . LEU A 1 99 ? -17.740 6.590 16.569 1.00 71.94 99 LEU A O 1
ATOM 783 N N . SER A 1 100 ? -15.735 7.106 17.433 1.00 76.62 100 SER A N 1
ATOM 784 C CA . SER A 1 100 ? -15.188 7.655 16.185 1.00 76.62 100 SER A CA 1
ATOM 785 C C . SER A 1 100 ? -14.972 6.593 15.105 1.00 76.62 100 SER A C 1
ATOM 787 O O . SER A 1 100 ? -14.912 6.930 13.919 1.00 76.62 100 SER A O 1
ATOM 789 N N . ARG A 1 101 ? -14.807 5.323 15.494 1.00 76.81 101 ARG A N 1
ATOM 790 C CA . ARG A 1 101 ? -14.697 4.184 14.570 1.00 76.81 101 ARG A CA 1
ATOM 791 C C . ARG A 1 101 ? -16.046 3.820 13.979 1.00 76.81 101 ARG A C 1
ATOM 793 O O . ARG A 1 101 ? -16.143 3.740 12.760 1.00 76.81 101 ARG A O 1
ATOM 800 N N . ILE A 1 102 ? -17.082 3.696 14.807 1.00 76.12 102 ILE A N 1
ATOM 801 C CA . ILE A 1 102 ? -18.437 3.356 14.350 1.00 76.12 102 ILE A CA 1
ATOM 802 C C . ILE A 1 102 ? -18.950 4.410 13.363 1.00 76.12 102 ILE A C 1
ATOM 804 O O . ILE A 1 102 ? -19.354 4.066 12.254 1.00 76.12 102 ILE A O 1
ATOM 808 N N . ALA A 1 103 ? -18.830 5.696 13.707 1.00 78.56 103 ALA A N 1
ATOM 809 C CA . ALA A 1 103 ? -19.264 6.788 12.832 1.00 78.56 103 ALA A CA 1
ATOM 810 C C . ALA A 1 103 ? -18.488 6.846 11.501 1.00 78.56 103 ALA A C 1
ATOM 812 O O . ALA A 1 103 ? -19.013 7.291 10.484 1.00 78.56 103 ALA A O 1
ATOM 813 N N . ALA A 1 104 ? -17.232 6.393 11.493 1.00 81.94 104 ALA A N 1
ATOM 814 C CA . ALA A 1 104 ? -16.378 6.422 10.310 1.00 81.94 104 ALA A CA 1
ATOM 815 C C . ALA A 1 104 ? -16.342 5.105 9.531 1.00 81.94 104 ALA A C 1
ATOM 817 O O . ALA A 1 104 ? -15.691 5.063 8.489 1.00 81.94 104 ALA A O 1
ATOM 818 N N . ASN A 1 105 ? -17.007 4.046 10.006 1.00 83.94 105 ASN A N 1
ATOM 819 C CA . ASN A 1 105 ? -16.829 2.698 9.471 1.00 83.94 105 ASN A CA 1
ATOM 820 C C . ASN A 1 105 ? -17.154 2.627 7.975 1.00 83.94 105 ASN A C 1
ATOM 822 O O . ASN A 1 105 ? -16.363 2.106 7.196 1.00 83.94 105 ASN A O 1
ATOM 826 N N . ARG A 1 106 ? -18.254 3.259 7.547 1.00 86.88 106 ARG A N 1
ATOM 827 C CA . ARG A 1 106 ? -18.609 3.351 6.124 1.00 86.88 106 ARG A CA 1
ATOM 828 C C . ARG A 1 106 ? -17.487 3.980 5.289 1.00 86.88 106 ARG A C 1
ATOM 830 O O . ARG A 1 106 ? -17.076 3.407 4.291 1.00 86.88 106 ARG A O 1
ATOM 837 N N . ARG A 1 107 ? -16.930 5.103 5.746 1.00 88.50 107 ARG A N 1
ATOM 838 C CA . ARG A 1 107 ? -15.838 5.804 5.054 1.00 88.50 107 ARG A CA 1
ATOM 839 C C . ARG A 1 107 ? -14.537 4.994 5.028 1.00 88.50 107 ARG A C 1
ATOM 841 O O . ARG A 1 107 ? -13.781 5.074 4.064 1.00 88.50 107 ARG A O 1
ATOM 848 N N . ILE A 1 108 ? -14.260 4.233 6.090 1.00 90.31 108 ILE A N 1
ATOM 849 C CA . ILE A 1 108 ? -13.120 3.304 6.153 1.00 90.31 108 ILE A CA 1
ATOM 850 C C . ILE A 1 108 ? -13.275 2.229 5.073 1.00 90.31 108 ILE A C 1
ATOM 852 O O . ILE A 1 108 ? -12.329 1.994 4.326 1.00 90.31 108 ILE A O 1
ATOM 856 N N . LEU A 1 109 ? -14.462 1.627 4.952 1.00 92.62 109 LEU A N 1
ATOM 857 C CA . LEU A 1 109 ? -14.747 0.617 3.929 1.00 92.62 109 LEU A CA 1
ATOM 858 C C . LEU A 1 109 ? -14.642 1.190 2.510 1.00 92.62 109 LEU A C 1
ATOM 860 O O . LEU A 1 109 ? -13.953 0.603 1.682 1.00 92.62 109 LEU A O 1
ATOM 864 N N . GLU A 1 110 ? -15.223 2.367 2.260 1.00 94.06 110 GLU A N 1
ATOM 865 C CA . GLU A 1 110 ? -15.117 3.071 0.970 1.00 94.06 110 GLU A CA 1
ATOM 866 C C . GLU A 1 110 ? -13.651 3.359 0.595 1.00 94.06 110 GLU A C 1
ATOM 868 O O . GLU A 1 110 ? -13.259 3.220 -0.560 1.00 94.06 110 GLU A O 1
ATOM 873 N N . THR A 1 111 ? -12.807 3.712 1.571 1.00 94.19 111 THR A N 1
ATOM 874 C CA . THR A 1 111 ? -11.377 3.974 1.322 1.00 94.19 111 THR A CA 1
ATOM 875 C C . THR A 1 111 ? -10.601 2.686 1.025 1.00 94.19 111 THR A C 1
ATOM 877 O O . THR A 1 111 ? -9.697 2.680 0.189 1.00 94.19 111 THR A O 1
ATOM 880 N N . ILE A 1 112 ? -10.948 1.579 1.687 1.00 95.06 112 ILE A N 1
ATOM 881 C CA . ILE A 1 112 ? -10.357 0.261 1.411 1.00 95.06 112 ILE A CA 1
ATOM 882 C C . ILE A 1 112 ? -10.723 -0.201 -0.004 1.00 95.06 112 ILE A C 1
ATOM 884 O O . ILE A 1 112 ? -9.852 -0.655 -0.746 1.00 95.06 112 ILE A O 1
ATOM 888 N N . GLU A 1 113 ? -11.991 -0.057 -0.388 1.00 96.06 113 GLU A N 1
ATOM 889 C CA . GLU A 1 113 ? -12.468 -0.362 -1.738 1.00 96.06 113 GLU A CA 1
ATOM 890 C C . GLU A 1 113 ? -11.772 0.512 -2.787 1.00 96.06 113 GLU A C 1
ATOM 892 O O . GLU A 1 113 ? -11.278 0.005 -3.791 1.00 96.06 113 GLU A O 1
ATOM 897 N N . GLU A 1 114 ? -11.637 1.811 -2.522 1.00 96.44 114 GLU A N 1
ATOM 898 C CA . GLU A 1 114 ? -10.894 2.712 -3.401 1.00 96.44 114 GLU A CA 1
ATOM 899 C C . GLU A 1 114 ? -9.428 2.298 -3.544 1.00 96.44 114 GLU A C 1
ATOM 901 O O . GLU A 1 114 ? -8.897 2.270 -4.651 1.00 96.44 114 GLU A O 1
ATOM 906 N N . THR A 1 115 ? -8.783 1.892 -2.450 1.00 96.19 115 THR A N 1
ATOM 907 C CA . THR A 1 115 ? -7.402 1.394 -2.508 1.00 96.19 115 THR A CA 1
ATOM 908 C C . THR A 1 115 ? -7.316 0.139 -3.378 1.00 96.19 115 THR A C 1
ATOM 910 O O . THR A 1 115 ? -6.395 0.005 -4.181 1.00 96.19 115 THR A O 1
ATOM 913 N N . HIS A 1 116 ? -8.294 -0.767 -3.288 1.00 96.12 116 HIS A N 1
ATOM 914 C CA . HIS A 1 116 ? -8.376 -1.908 -4.198 1.00 96.12 116 HIS A CA 1
ATOM 915 C C . HIS A 1 116 ? -8.467 -1.476 -5.668 1.00 96.12 116 HIS A C 1
ATOM 917 O O . HIS A 1 116 ? -7.710 -2.013 -6.478 1.00 96.12 116 HIS A O 1
ATOM 923 N N . ARG A 1 117 ? -9.301 -0.482 -5.997 1.00 95.19 117 ARG A N 1
ATOM 924 C CA . ARG A 1 117 ? -9.418 0.057 -7.365 1.00 95.19 117 ARG A CA 1
ATOM 925 C C . ARG A 1 117 ? -8.126 0.697 -7.859 1.00 95.19 117 ARG A C 1
ATOM 927 O O . ARG A 1 117 ? -7.726 0.489 -9.001 1.00 95.19 117 ARG A O 1
ATOM 934 N N . GLN A 1 118 ? -7.425 1.430 -6.999 1.00 94.56 118 GLN A N 1
ATOM 935 C CA . GLN A 1 118 ? -6.120 1.997 -7.345 1.00 94.56 118 GLN A CA 1
ATOM 936 C C . GLN A 1 118 ? -5.091 0.907 -7.656 1.00 94.56 118 GLN A C 1
ATOM 938 O O . GLN A 1 118 ? -4.301 1.054 -8.591 1.00 94.56 118 GLN A O 1
ATOM 943 N N . LEU A 1 119 ? -5.128 -0.205 -6.917 1.00 94.81 119 LEU A N 1
ATOM 944 C CA . LEU A 1 119 ? -4.275 -1.363 -7.174 1.00 94.81 119 LEU A CA 1
ATOM 945 C C . LEU A 1 119 ? -4.683 -2.143 -8.434 1.00 94.81 119 LEU A C 1
ATOM 947 O O . LEU A 1 119 ? -3.831 -2.806 -9.025 1.00 94.81 119 LEU A O 1
ATOM 951 N N . ASP A 1 120 ? -5.939 -2.063 -8.882 1.00 93.62 120 ASP A N 1
ATOM 952 C CA . ASP A 1 120 ? -6.389 -2.705 -10.128 1.00 93.62 120 ASP A CA 1
ATOM 953 C C . ASP A 1 120 ? -5.656 -2.150 -11.358 1.00 93.62 120 ASP A C 1
ATOM 955 O O . ASP A 1 120 ? -5.431 -2.886 -12.318 1.00 93.62 120 ASP A O 1
ATOM 959 N N . TYR A 1 121 ? -5.169 -0.904 -11.298 1.00 89.12 121 TYR A N 1
ATOM 960 C CA . TYR A 1 121 ? -4.334 -0.311 -12.348 1.00 89.12 121 TYR A CA 1
ATOM 961 C C . TYR A 1 121 ? -3.134 -1.186 -12.740 1.00 89.12 121 TYR A C 1
ATOM 963 O O . TYR A 1 121 ? -2.738 -1.198 -13.899 1.00 89.12 121 TYR A O 1
ATOM 971 N N . PHE A 1 122 ? -2.553 -1.924 -11.791 1.00 88.50 122 PHE A N 1
ATOM 972 C CA . PHE A 1 122 ? -1.370 -2.750 -12.045 1.00 88.50 122 PHE A CA 1
ATOM 973 C C . PHE A 1 122 ? -1.698 -4.096 -12.712 1.00 88.50 122 PHE A C 1
ATOM 975 O O . PHE A 1 122 ? -0.785 -4.792 -13.151 1.00 88.50 122 PHE A O 1
ATOM 982 N N . PHE A 1 123 ? -2.981 -4.466 -12.792 1.00 80.94 123 PHE A N 1
ATOM 983 C CA . PHE A 1 123 ? -3.447 -5.704 -13.427 1.00 80.94 123 PHE A CA 1
ATOM 984 C C . PHE A 1 123 ? -3.894 -5.503 -14.877 1.00 80.94 123 PHE A C 1
ATOM 986 O O . PHE A 1 123 ? -3.929 -6.469 -15.641 1.00 80.94 123 PHE A O 1
ATOM 993 N N . VAL A 1 124 ? -4.232 -4.271 -15.266 1.00 64.81 124 VAL A N 1
ATOM 994 C CA . VAL A 1 124 ? -4.619 -3.947 -16.641 1.00 64.81 124 VAL A CA 1
ATOM 995 C C . VAL A 1 124 ? -3.343 -3.864 -17.483 1.00 64.81 124 VAL A C 1
ATOM 997 O O . VAL A 1 124 ? -2.579 -2.907 -17.374 1.00 64.81 124 VAL A O 1
ATOM 1000 N N . LYS A 1 125 ? -3.077 -4.931 -18.244 1.00 51.34 125 LYS A N 1
ATOM 1001 C CA . LYS A 1 125 ? -1.998 -5.012 -19.239 1.00 51.34 125 LYS A CA 1
ATOM 1002 C C . LYS A 1 125 ? -2.313 -4.184 -20.474 1.00 51.34 125 LYS A C 1
ATOM 1004 O O . LYS A 1 125 ? -3.475 -4.254 -20.930 1.00 51.34 125 LYS A O 1
#

Radius of gyration: 16.92 Å; chains: 1; bounding box: 41×40×49 Å

Sequence (125 aa):
MPKMVKQTTATRSLDNFLVPGMLDSTISDALKVMGKLCESMKESRVLCLRVYGRFLFLRAEVENKPIGTRVQSDLILKYGGCAGDFVRFLQKHVQRNILSRIAANRRILETIEETHRQLDYFFVK

Organism: Globisporangium ultimum (strain ATCC 200006 / CBS 805.95 / DAOM BR144) (NCBI:txid431595)

Foldseek 3Di:
DDDPDPPPQQFDQQQPDAAPPDPVATLVRLLVLQLVLLCLADPCNVLSVVLSVLLVVCSCVLRPDHPPDPVSVVSSNLSSHLSNVSSVLSVVRSPDDPVVCVVCVVVNVVVSVVSVVSSVVSVPD

pLDDT: mean 85.84, std 14.01, range [41.88, 98.12]

Secondary structure (DSSP, 8-state):
-------------GGGPBPTTSTT-BHHHHHHHHHHHHHH-STTHHHHHHHHHHHHHHHHHHHTSPTT-HHHHHHHHHHHHHHHHHHHHHHHHHT--HHHHHHHHHHHHHHHHHHHHHHHTTT--